Protein AF-A0A651DI16-F1 (afdb_monomer_lite)

pLDDT: mean 80.94, std 16.82, range [27.48, 98.19]

Secondary structure (DSSP, 8-state):
----------EEE---EEEE------TTEEEEEEETTEEESSSEEEEPP-SS---EEEEEEEEE----PPTT----------PPBP-TT-EEETT-EEEETTEEEEEPTT-EEE-BTTB-TT-TT--SEEETTSB--TTSEEPTT-EEEETTEEEEESS-EES--TTTSBSTTSSEEEEE-

Structure (mmCIF, N/CA/C/O backbone):
data_AF-A0A651DI16-F1
#
_entry.id   AF-A0A651DI16-F1
#
loop_
_atom_site.group_PDB
_atom_site.id
_atom_site.type_symbol
_atom_site.label_atom_id
_atom_site.label_alt_id
_atom_site.label_comp_id
_atom_site.label_asym_id
_atom_site.label_entity_id
_atom_site.label_seq_id
_atom_site.pdbx_PDB_ins_code
_atom_site.Cartn_x
_atom_site.Cartn_y
_atom_site.Cartn_z
_atom_site.occupancy
_atom_site.B_iso_or_equiv
_atom_site.auth_seq_id
_atom_site.auth_comp_id
_atom_site.auth_asym_id
_atom_site.auth_atom_id
_atom_site.pdbx_PDB_model_num
ATOM 1 N N . GLN A 1 1 ? 20.621 -14.188 19.469 1.00 29.19 1 GLN A N 1
ATOM 2 C CA . GLN A 1 1 ? 20.042 -13.180 20.379 1.00 29.19 1 GLN A CA 1
ATOM 3 C C . GLN A 1 1 ? 20.047 -11.853 19.633 1.00 29.19 1 GLN A C 1
ATOM 5 O O . GLN A 1 1 ? 21.002 -11.093 19.738 1.00 29.19 1 GLN A O 1
ATOM 10 N N . ALA A 1 2 ? 19.054 -11.646 18.770 1.00 27.48 2 ALA A N 1
ATOM 11 C CA . ALA A 1 2 ? 18.868 -10.386 18.063 1.00 27.48 2 ALA A CA 1
ATOM 12 C C . ALA A 1 2 ? 17.777 -9.614 18.809 1.00 27.48 2 ALA A C 1
ATOM 14 O O . ALA A 1 2 ? 16.594 -9.788 18.549 1.00 27.48 2 ALA A O 1
ATOM 15 N N . THR A 1 3 ? 18.164 -8.799 19.789 1.00 36.81 3 THR A N 1
ATOM 16 C CA . THR A 1 3 ? 17.255 -7.828 20.411 1.00 36.81 3 THR A CA 1
ATOM 17 C C . THR A 1 3 ? 17.062 -6.665 19.445 1.00 36.81 3 THR A C 1
ATOM 19 O O . THR A 1 3 ? 17.750 -5.648 19.529 1.00 36.81 3 THR A O 1
ATOM 22 N N . GLY A 1 4 ? 16.167 -6.849 18.477 1.00 35.91 4 GLY A N 1
ATOM 23 C CA . GLY A 1 4 ? 15.654 -5.769 17.646 1.00 35.91 4 GLY A CA 1
ATOM 24 C C . GLY A 1 4 ? 14.559 -5.029 18.404 1.00 35.91 4 GLY A C 1
ATOM 25 O O . GLY A 1 4 ? 13.430 -5.503 18.486 1.00 35.91 4 GLY A O 1
ATOM 26 N N . THR A 1 5 ? 14.875 -3.875 18.985 1.00 35.53 5 THR A N 1
ATOM 27 C CA . THR A 1 5 ? 13.852 -2.987 19.546 1.00 35.53 5 THR A CA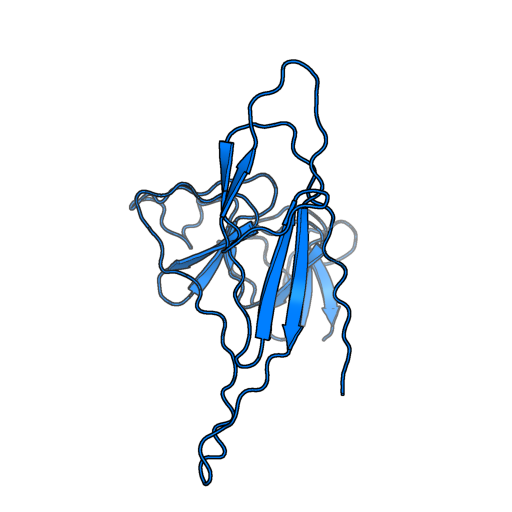 1
ATOM 28 C C . THR A 1 5 ? 13.208 -2.220 18.394 1.00 35.53 5 THR A C 1
ATOM 30 O O . THR A 1 5 ? 13.735 -1.201 17.946 1.00 35.53 5 THR A O 1
ATOM 33 N N . PHE A 1 6 ? 12.079 -2.709 17.883 1.00 44.28 6 PHE A N 1
ATOM 34 C CA . PHE A 1 6 ? 11.274 -1.957 16.923 1.00 44.28 6 PHE A CA 1
ATOM 35 C C . PHE A 1 6 ? 10.540 -0.844 17.673 1.00 44.28 6 PHE A C 1
ATOM 37 O O . PHE A 1 6 ? 9.630 -1.090 18.465 1.00 44.28 6 PHE A O 1
ATOM 44 N N . THR A 1 7 ? 10.978 0.397 17.468 1.00 40.00 7 THR A N 1
ATOM 45 C CA . THR A 1 7 ? 10.339 1.570 18.072 1.00 40.00 7 THR A CA 1
ATOM 46 C C . THR A 1 7 ? 9.048 1.864 17.311 1.00 40.00 7 THR A C 1
ATOM 48 O O . THR A 1 7 ? 9.079 2.387 16.201 1.00 40.00 7 THR A O 1
ATOM 51 N N . ASN A 1 8 ? 7.912 1.483 17.897 1.00 47.12 8 ASN A N 1
ATOM 52 C CA . ASN A 1 8 ? 6.581 1.757 17.362 1.00 47.12 8 ASN A CA 1
ATOM 53 C C . ASN A 1 8 ? 6.266 3.263 17.463 1.00 47.12 8 ASN A C 1
ATOM 55 O O . ASN A 1 8 ? 6.450 3.881 18.516 1.00 47.12 8 ASN A O 1
ATOM 59 N N . ASN A 1 9 ? 5.810 3.846 16.352 1.00 48.62 9 ASN A N 1
ATOM 60 C CA . ASN A 1 9 ? 5.368 5.234 16.268 1.00 48.62 9 ASN A CA 1
ATOM 61 C C . ASN A 1 9 ? 4.180 5.456 17.209 1.00 48.62 9 ASN A C 1
ATOM 63 O O . ASN A 1 9 ? 3.127 4.851 17.045 1.00 48.62 9 ASN A O 1
ATOM 67 N N . GLN A 1 10 ? 4.347 6.346 18.186 1.00 50.97 10 GLN A N 1
ATOM 68 C CA . GLN A 1 10 ? 3.291 6.711 19.127 1.00 50.97 10 GLN A CA 1
ATOM 69 C C . GLN A 1 10 ? 2.035 7.147 18.364 1.00 50.97 10 GLN A C 1
ATOM 71 O O . GLN A 1 10 ? 2.019 8.197 17.722 1.00 50.97 10 GLN A O 1
ATOM 76 N N . PHE A 1 11 ? 0.973 6.349 18.450 1.00 59.28 11 PHE A N 1
ATOM 77 C CA . PHE A 1 11 ? -0.332 6.741 17.937 1.00 59.28 11 PHE A CA 1
ATOM 78 C C . PHE A 1 11 ? -0.969 7.746 18.899 1.00 59.28 11 PHE A C 1
ATOM 80 O O . PHE A 1 11 ? -1.072 7.480 20.098 1.00 59.28 11 PHE A O 1
ATOM 87 N N . VAL A 1 12 ? -1.392 8.896 18.369 1.00 56.25 12 VAL A N 1
ATOM 88 C CA . VAL A 1 12 ? -2.079 9.954 19.118 1.00 56.25 12 VAL A CA 1
ATOM 89 C C . VAL A 1 12 ? -3.466 10.144 18.519 1.00 56.25 12 VAL A C 1
ATOM 91 O O . VAL A 1 12 ? -3.596 10.533 17.363 1.00 56.25 12 VAL A O 1
ATOM 94 N N . THR A 1 13 ? -4.504 9.923 19.323 1.00 57.91 13 THR A N 1
ATOM 95 C CA . THR A 1 13 ? -5.900 10.180 18.947 1.00 57.91 13 THR A CA 1
ATOM 96 C C . THR A 1 13 ? -6.619 10.969 20.034 1.00 57.91 13 THR A C 1
ATOM 98 O O . THR A 1 13 ? -6.331 10.814 21.224 1.00 57.91 13 THR A O 1
ATOM 101 N N . SER A 1 14 ? -7.560 11.811 19.612 1.00 58.00 14 SER A N 1
ATOM 102 C CA . SER A 1 14 ? -8.553 12.466 20.468 1.00 58.00 14 SER A CA 1
ATOM 103 C C . SER A 1 14 ? -9.973 11.938 20.228 1.00 58.00 14 SER A C 1
ATOM 105 O O . SER A 1 14 ? -10.922 12.510 20.757 1.00 58.00 14 SER A O 1
ATOM 107 N N . MET A 1 15 ? -10.137 10.904 19.394 1.00 63.62 15 MET A N 1
ATOM 108 C CA . MET A 1 15 ? -11.433 10.287 19.104 1.00 63.62 15 MET A CA 1
ATOM 109 C C . MET A 1 15 ? -11.747 9.207 20.141 1.00 63.62 15 MET A C 1
ATOM 111 O O . MET A 1 15 ? -10.938 8.305 20.372 1.00 63.62 15 MET A O 1
ATOM 115 N N . TYR A 1 16 ? -12.929 9.293 20.744 1.00 75.56 16 TYR A N 1
ATOM 116 C CA . TYR A 1 16 ? -13.461 8.246 21.609 1.00 75.56 16 TYR A CA 1
ATOM 117 C C . TYR A 1 16 ? -13.944 7.055 20.781 1.00 75.56 16 TYR A C 1
ATOM 119 O O . TYR A 1 16 ? -14.289 7.200 19.607 1.00 75.56 16 TYR A O 1
ATOM 127 N N . GLY A 1 17 ? -13.979 5.874 21.389 1.00 75.31 17 GLY A N 1
ATOM 128 C CA . GLY A 1 17 ? -14.435 4.656 20.728 1.00 75.31 17 GLY A CA 1
ATOM 129 C C . GLY A 1 17 ? -13.570 3.441 21.029 1.00 75.31 17 GLY A C 1
ATOM 130 O O . GLY A 1 17 ? -12.608 3.498 21.798 1.00 75.31 17 GLY A O 1
ATOM 131 N N . THR A 1 18 ? -13.946 2.320 20.422 1.00 78.12 18 THR A N 1
ATOM 132 C CA . THR A 1 18 ? -13.211 1.059 20.525 1.00 78.12 18 THR A CA 1
ATOM 133 C C . THR A 1 18 ? -12.131 1.008 19.458 1.00 78.12 18 THR A C 1
ATOM 135 O O . THR A 1 18 ? -12.417 1.134 18.270 1.00 78.12 18 THR A O 1
ATOM 138 N N . TYR A 1 19 ? -10.899 0.777 19.890 1.00 78.31 19 TYR A N 1
ATOM 139 C CA . TYR A 1 19 ? -9.751 0.542 19.031 1.00 78.31 19 TYR A CA 1
ATOM 140 C C . TYR A 1 19 ? -9.394 -0.936 19.082 1.00 78.31 19 TYR A C 1
ATOM 142 O O . TYR A 1 19 ? -9.421 -1.550 20.150 1.00 78.31 19 TYR A O 1
ATOM 150 N N . GLN A 1 20 ? -9.036 -1.496 17.932 1.00 75.56 20 GLN A N 1
ATOM 151 C CA . GLN A 1 20 ? -8.534 -2.856 17.807 1.00 75.56 20 GLN A CA 1
ATOM 152 C C . GLN A 1 20 ? -7.167 -2.815 17.131 1.00 75.56 20 GLN A C 1
ATOM 154 O O . GLN A 1 20 ? -6.972 -2.124 16.135 1.00 75.56 20 GLN A O 1
ATOM 159 N N . ILE A 1 21 ? -6.218 -3.542 17.702 1.00 74.88 21 ILE A N 1
ATOM 160 C CA . ILE A 1 21 ? -4.866 -3.685 17.195 1.00 74.88 21 ILE A CA 1
ATOM 161 C C . ILE A 1 21 ? -4.804 -4.994 16.419 1.00 74.88 21 ILE A C 1
ATOM 163 O O . ILE A 1 21 ? -4.975 -6.083 16.972 1.00 74.88 21 ILE A O 1
ATOM 167 N N . PHE A 1 22 ? -4.511 -4.877 15.132 1.00 68.31 22 PHE A N 1
ATOM 168 C CA . PHE A 1 22 ? -4.160 -6.006 14.291 1.00 68.31 22 PHE A CA 1
ATOM 169 C C . PHE A 1 22 ? -2.640 -6.084 14.244 1.00 68.31 22 PHE A C 1
ATOM 171 O O . PHE A 1 22 ? -1.977 -5.165 13.771 1.00 68.31 22 PHE A O 1
ATOM 178 N N . VAL A 1 23 ? -2.097 -7.156 14.816 1.00 71.19 23 VAL A N 1
ATOM 179 C CA . VAL A 1 23 ? -0.676 -7.479 14.703 1.00 71.19 23 VAL A CA 1
ATOM 180 C C . VAL A 1 23 ? -0.588 -8.910 14.248 1.00 71.19 23 VAL A C 1
ATOM 182 O O . VAL A 1 23 ? -1.137 -9.804 14.904 1.00 71.19 23 VAL A O 1
ATOM 185 N N . ASP A 1 24 ? 0.103 -9.062 13.137 1.00 70.00 24 ASP A N 1
ATOM 186 C CA . ASP A 1 24 ? 0.556 -10.326 12.614 1.00 70.00 24 ASP A CA 1
ATOM 187 C C . ASP A 1 24 ? 1.996 -10.512 13.106 1.00 70.00 24 ASP A C 1
ATOM 189 O O . ASP A 1 24 ? 2.834 -9.625 12.897 1.00 70.00 24 ASP A O 1
ATOM 193 N N . LEU A 1 25 ? 2.280 -11.617 13.803 1.00 69.00 25 LEU A N 1
ATOM 194 C CA . LEU A 1 25 ? 3.605 -11.906 14.361 1.00 69.00 25 LEU A CA 1
ATOM 195 C C . LEU A 1 25 ? 4.071 -13.335 14.060 1.00 69.00 25 LEU A C 1
ATOM 197 O O . LEU A 1 25 ? 3.246 -14.249 14.099 1.00 69.00 25 LEU A O 1
ATOM 201 N N . PRO A 1 26 ? 5.392 -13.547 13.884 1.00 68.94 26 PRO A N 1
ATOM 202 C CA . PRO A 1 26 ? 5.973 -14.881 13.813 1.00 68.94 26 PRO A CA 1
ATOM 203 C C . PRO A 1 26 ? 5.671 -15.747 15.029 1.00 68.94 26 PRO A C 1
ATOM 205 O O . PRO A 1 26 ? 5.463 -15.245 16.137 1.00 68.94 26 PRO A O 1
ATOM 208 N N . LEU A 1 27 ? 5.738 -17.068 14.828 1.00 71.06 27 LEU A N 1
ATOM 209 C CA . LEU A 1 27 ? 5.756 -18.018 15.937 1.00 71.06 27 LEU A CA 1
ATOM 210 C C . LEU A 1 27 ? 6.897 -17.678 16.898 1.00 71.06 27 LEU A C 1
ATOM 212 O O . LEU A 1 27 ? 7.986 -17.274 16.489 1.00 71.06 27 LEU A O 1
ATOM 216 N N . GLY A 1 28 ? 6.626 -17.831 18.193 1.00 74.00 28 GLY A N 1
ATOM 217 C CA . GLY A 1 28 ? 7.559 -17.427 19.240 1.00 74.00 28 GLY A CA 1
ATOM 218 C C . GLY A 1 28 ? 7.552 -15.927 19.537 1.00 74.00 28 GLY A C 1
ATOM 219 O O . GLY A 1 28 ? 8.444 -15.457 20.235 1.00 74.00 28 GLY A O 1
ATOM 220 N N . TYR A 1 29 ? 6.562 -15.165 19.060 1.00 80.44 29 TYR A N 1
ATOM 221 C CA . TYR A 1 29 ? 6.369 -13.772 19.457 1.00 80.44 29 TYR A CA 1
ATOM 222 C C . TYR A 1 29 ? 4.933 -13.483 19.907 1.00 80.44 29 TYR A C 1
ATOM 224 O O . TYR A 1 29 ? 3.960 -13.951 19.323 1.00 80.44 29 TYR A O 1
ATOM 232 N N . GLU A 1 30 ? 4.802 -12.645 20.930 1.00 81.38 30 GLU A N 1
ATOM 233 C CA . GLU A 1 30 ? 3.533 -12.116 21.434 1.00 81.38 30 GLU A CA 1
ATOM 234 C C . GLU A 1 30 ? 3.571 -10.585 21.505 1.00 81.38 30 GLU A C 1
ATOM 236 O O . GLU A 1 30 ? 4.642 -9.973 21.519 1.00 81.38 30 GLU A O 1
ATOM 241 N N . ILE A 1 31 ? 2.397 -9.947 21.585 1.00 84.50 31 ILE A N 1
ATOM 242 C CA . ILE A 1 31 ? 2.297 -8.509 21.864 1.00 84.50 31 ILE A CA 1
ATOM 24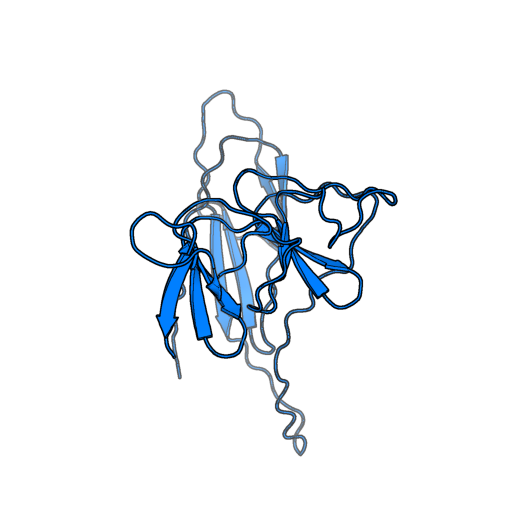3 C C . ILE A 1 31 ? 1.875 -8.231 23.300 1.00 84.50 31 ILE A C 1
ATOM 245 O O . ILE A 1 31 ? 1.012 -8.894 23.866 1.00 84.50 31 ILE A O 1
ATOM 249 N N . GLU A 1 32 ? 2.421 -7.153 23.844 1.00 85.31 32 GLU A N 1
ATOM 250 C CA . GLU A 1 32 ? 1.938 -6.471 25.032 1.00 85.31 32 GLU A CA 1
ATOM 251 C C . GLU A 1 32 ? 1.460 -5.072 24.630 1.00 85.31 32 GLU A C 1
ATOM 253 O O . GLU A 1 32 ? 2.205 -4.309 24.011 1.00 85.31 32 GLU A O 1
ATOM 258 N N . VAL A 1 33 ? 0.231 -4.713 24.999 1.00 84.88 33 VAL A N 1
ATOM 259 C CA . VAL A 1 33 ? -0.367 -3.416 24.660 1.00 84.88 33 VAL A CA 1
ATOM 260 C C . VAL A 1 33 ? -0.515 -2.582 25.924 1.00 84.88 33 VAL A C 1
ATOM 262 O O . VAL A 1 33 ? -1.146 -3.011 26.887 1.00 84.88 33 VAL A O 1
ATOM 265 N N . LYS A 1 34 ? 0.022 -1.360 25.921 1.00 85.38 34 LYS A N 1
ATOM 266 C CA . LYS A 1 34 ? -0.177 -0.378 26.993 1.00 85.38 34 LYS A CA 1
ATOM 267 C C . LYS A 1 34 ? -0.862 0.871 26.466 1.00 85.38 34 LYS A C 1
ATOM 269 O O . LYS A 1 34 ? -0.400 1.464 25.497 1.00 85.38 34 LYS A O 1
ATOM 274 N N . VAL A 1 35 ? -1.917 1.306 27.145 1.00 84.50 35 VAL A N 1
ATOM 275 C CA . VAL A 1 35 ? -2.549 2.612 26.928 1.00 84.50 35 VAL A CA 1
ATOM 276 C C . VAL A 1 35 ? -2.148 3.510 28.090 1.00 84.50 35 VAL A C 1
ATOM 278 O O . VAL A 1 35 ? -2.513 3.270 29.240 1.00 84.50 35 VAL A O 1
ATOM 281 N N . GLN A 1 36 ? -1.359 4.539 27.794 1.00 83.38 36 GLN A N 1
ATOM 282 C CA . GLN A 1 36 ? -0.634 5.352 28.767 1.00 83.38 36 GLN A CA 1
ATOM 283 C C . GLN A 1 36 ? 0.263 4.478 29.657 1.00 83.38 36 GLN A C 1
ATOM 285 O O . GLN A 1 36 ? 1.347 4.076 29.241 1.00 83.38 36 GLN A O 1
ATOM 290 N N . THR A 1 37 ? -0.182 4.169 30.873 1.00 82.75 37 THR A N 1
ATOM 291 C CA . THR A 1 37 ? 0.518 3.302 31.831 1.00 82.75 37 THR A CA 1
ATOM 292 C C . THR A 1 37 ? -0.238 2.005 32.118 1.00 82.75 37 THR A C 1
ATOM 294 O O . THR A 1 37 ? 0.270 1.155 32.848 1.00 82.75 37 THR A O 1
ATOM 297 N N . ILE A 1 38 ? -1.437 1.839 31.551 1.00 86.06 38 ILE A N 1
ATOM 298 C CA . ILE A 1 38 ? -2.326 0.707 31.806 1.00 86.06 38 ILE A CA 1
ATOM 299 C C . ILE A 1 38 ? -2.026 -0.393 30.798 1.00 86.06 38 ILE A C 1
ATOM 301 O O . ILE A 1 38 ? -2.092 -0.170 29.590 1.00 86.06 38 ILE A O 1
ATOM 305 N N . LEU A 1 39 ? -1.712 -1.581 31.307 1.00 86.12 39 LEU A N 1
ATOM 306 C CA . LEU A 1 39 ? -1.625 -2.790 30.502 1.00 86.12 39 LEU A CA 1
ATOM 307 C C . LEU A 1 39 ? -3.033 -3.224 30.080 1.00 86.12 39 LEU A C 1
ATOM 309 O O . LEU A 1 39 ? -3.916 -3.354 30.927 1.00 86.12 39 LEU A O 1
ATOM 313 N N . ILE A 1 40 ? -3.224 -3.441 28.784 1.00 90.25 40 ILE A N 1
ATOM 314 C CA . ILE A 1 40 ? -4.464 -3.962 28.217 1.00 90.25 40 ILE A CA 1
ATOM 315 C C . ILE A 1 40 ? -4.368 -5.482 28.135 1.00 90.25 40 ILE A C 1
ATOM 317 O O . ILE A 1 40 ? -3.351 -6.022 27.701 1.00 90.25 40 ILE A O 1
ATOM 321 N N . ASP A 1 41 ? -5.444 -6.150 28.541 1.00 79.44 41 ASP A N 1
ATOM 322 C CA . ASP A 1 41 ? -5.635 -7.574 28.297 1.00 79.44 41 ASP A CA 1
ATOM 323 C C . ASP A 1 41 ? -6.253 -7.767 26.904 1.00 79.44 41 ASP A C 1
ATOM 325 O O . ASP A 1 41 ? -7.357 -7.292 26.622 1.00 79.44 41 ASP A O 1
ATOM 329 N N . GLY A 1 42 ? -5.505 -8.407 26.006 1.00 77.38 42 GLY A N 1
ATOM 330 C CA . GLY A 1 42 ? -5.892 -8.617 24.613 1.00 77.38 42 GLY A CA 1
ATOM 331 C C . GLY A 1 42 ? -5.504 -7.486 23.653 1.00 77.38 42 GLY A C 1
ATOM 332 O O . GLY A 1 42 ? -4.608 -6.680 23.902 1.00 77.38 42 GLY A O 1
ATOM 333 N N . LYS A 1 43 ? -6.161 -7.474 22.485 1.00 76.88 43 LYS A N 1
ATOM 334 C CA . LYS A 1 43 ? -5.810 -6.607 21.346 1.00 76.88 43 LYS A CA 1
ATOM 335 C C . LYS A 1 43 ? -6.795 -5.458 21.108 1.00 76.88 43 LYS A C 1
ATOM 337 O O . LYS A 1 43 ? -6.702 -4.795 20.085 1.00 76.88 43 LYS A O 1
ATOM 342 N N . ALA A 1 44 ? -7.751 -5.220 22.002 1.00 79.31 44 ALA A N 1
ATOM 343 C CA . ALA A 1 44 ? -8.736 -4.152 21.845 1.00 79.31 44 ALA A CA 1
ATOM 344 C C . ALA A 1 44 ? -8.905 -3.361 23.143 1.00 79.31 44 ALA A C 1
ATOM 346 O O . ALA A 1 44 ? -8.842 -3.926 24.232 1.00 79.31 44 ALA A O 1
ATOM 347 N N . PHE A 1 45 ? -9.125 -2.053 23.031 1.00 84.44 45 PHE A N 1
ATOM 348 C CA . PHE A 1 45 ? -9.350 -1.168 24.173 1.00 84.44 45 PHE A CA 1
ATOM 349 C C . PHE A 1 45 ? -10.315 -0.039 23.812 1.00 84.44 45 PHE A C 1
ATOM 351 O O . PHE A 1 45 ? -10.425 0.369 22.656 1.00 84.44 45 PHE A O 1
ATOM 358 N N . PHE A 1 46 ?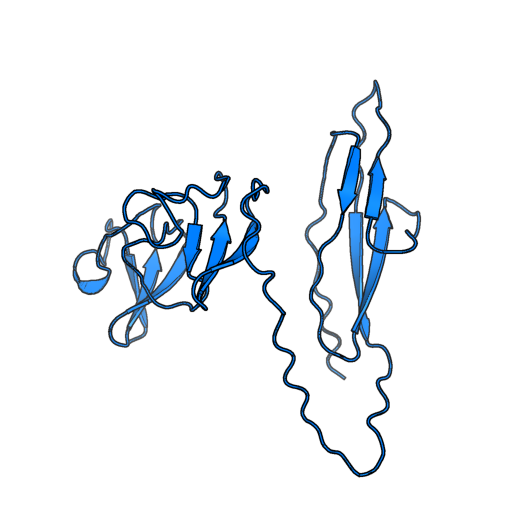 -11.020 0.472 24.818 1.00 83.75 46 PHE A N 1
ATOM 359 C CA . PHE A 1 46 ? -11.956 1.581 24.666 1.00 83.75 46 PHE A CA 1
ATOM 360 C C . PHE A 1 46 ? -11.333 2.881 25.176 1.00 83.75 46 PHE A C 1
ATOM 362 O O . PHE A 1 46 ? -10.784 2.919 26.278 1.00 83.75 46 PHE A O 1
ATOM 369 N N . LEU A 1 47 ? -11.434 3.947 24.382 1.00 83.06 47 LEU A N 1
ATOM 370 C CA . LEU A 1 47 ? -11.113 5.305 24.805 1.00 83.06 47 LEU A CA 1
ATOM 371 C C . LEU A 1 47 ? -12.411 6.064 25.073 1.00 83.06 47 LEU A C 1
ATOM 373 O O . LEU A 1 47 ? -13.252 6.203 24.185 1.00 83.06 47 LEU A O 1
ATOM 377 N N . GLU A 1 48 ? -12.565 6.544 26.304 1.00 78.31 48 GLU A N 1
ATOM 378 C CA . GLU A 1 48 ? -13.741 7.301 26.732 1.00 78.31 48 GLU A CA 1
ATOM 379 C C . GLU A 1 48 ? -13.814 8.685 26.077 1.00 78.31 48 GLU A C 1
ATOM 381 O O . GLU A 1 48 ? -12.791 9.309 25.778 1.00 78.31 48 GLU A O 1
ATOM 386 N N . ASP A 1 49 ? -15.040 9.184 25.913 1.00 72.69 49 ASP A N 1
ATOM 387 C CA . ASP A 1 49 ? -15.279 10.563 25.496 1.00 72.69 49 ASP A CA 1
ATOM 388 C C . ASP A 1 49 ? -14.790 11.551 26.562 1.00 72.69 49 ASP A C 1
ATOM 390 O O . ASP A 1 49 ? -14.919 11.332 27.770 1.00 72.69 49 ASP A O 1
ATOM 394 N N . SER A 1 50 ? -14.190 12.651 26.113 1.00 67.94 50 SER A N 1
ATOM 395 C CA . SER A 1 50 ? -13.620 13.664 26.988 1.00 67.94 50 SER A CA 1
ATOM 396 C C . SER A 1 50 ? -13.861 15.056 26.425 1.00 67.94 50 SER A C 1
ATOM 398 O O . SER A 1 50 ? -13.361 15.423 25.367 1.00 67.94 50 SER A O 1
ATOM 400 N N . ILE A 1 51 ? -14.545 15.877 27.222 1.00 64.81 51 ILE A N 1
ATOM 401 C CA . ILE A 1 51 ? -14.811 17.299 26.946 1.00 64.81 51 ILE A CA 1
ATOM 402 C C . ILE A 1 51 ? -13.499 18.101 26.830 1.00 64.81 51 ILE A C 1
ATOM 404 O O . ILE A 1 51 ? -13.442 19.140 26.175 1.00 64.81 51 ILE A O 1
ATOM 408 N N . ILE A 1 52 ? -12.424 17.610 27.453 1.00 66.56 52 ILE A N 1
ATOM 409 C CA . ILE A 1 52 ? -11.072 18.160 27.325 1.00 66.56 52 ILE A CA 1
ATOM 410 C C . ILE A 1 52 ? -10.280 17.262 26.368 1.00 66.56 52 ILE A C 1
ATOM 412 O O . ILE A 1 52 ? -10.227 16.056 26.620 1.00 66.56 52 ILE A O 1
ATOM 416 N N . PRO A 1 53 ? -9.611 17.800 25.332 1.00 60.78 53 PRO A N 1
ATOM 417 C CA . PRO A 1 53 ? -8.768 16.997 24.452 1.00 60.78 53 PRO A CA 1
ATOM 418 C C . PRO A 1 53 ? -7.712 16.224 25.249 1.00 60.78 53 PRO A C 1
ATOM 420 O O . PRO A 1 53 ? -6.837 16.815 25.887 1.00 60.78 53 PRO A O 1
ATOM 423 N N . ARG A 1 54 ? -7.794 14.892 25.222 1.00 67.19 54 ARG A N 1
ATOM 424 C CA . ARG A 1 54 ? -6.807 13.998 25.836 1.00 67.19 54 ARG A CA 1
ATOM 425 C C . ARG A 1 54 ? -5.909 13.432 24.748 1.00 67.19 54 ARG A C 1
ATOM 427 O O . ARG A 1 54 ? -6.383 13.068 23.678 1.00 67.19 54 ARG A O 1
ATOM 434 N N . ARG A 1 55 ? -4.607 13.358 25.032 1.00 68.50 55 ARG A N 1
ATOM 435 C CA . ARG A 1 55 ? -3.658 12.590 24.221 1.00 68.50 55 ARG A CA 1
ATOM 436 C C . ARG A 1 55 ? -3.471 11.234 24.885 1.00 68.50 55 ARG A C 1
ATOM 438 O O . ARG A 1 55 ? -2.974 11.157 26.011 1.00 68.50 55 ARG A O 1
ATOM 445 N N . TYR A 1 56 ? -3.888 10.184 24.197 1.00 74.19 56 TYR A N 1
ATOM 446 C CA . TYR A 1 56 ? -3.599 8.814 24.596 1.00 74.19 56 TYR A CA 1
ATOM 447 C C . TYR A 1 56 ? -2.332 8.356 23.882 1.00 74.19 56 TYR A C 1
ATOM 449 O O . TYR A 1 56 ? -2.214 8.544 22.677 1.00 74.19 56 TYR A O 1
ATOM 457 N N . PHE A 1 57 ? -1.388 7.796 24.639 1.00 75.75 57 PHE A N 1
ATOM 458 C CA . PHE A 1 57 ? -0.199 7.148 24.094 1.00 75.75 57 PHE A CA 1
ATOM 459 C C . PHE A 1 57 ? -0.444 5.648 24.112 1.00 75.75 57 PHE A C 1
ATOM 461 O O . PHE A 1 57 ? -0.669 5.091 25.185 1.00 75.75 57 PHE A O 1
ATOM 468 N N . VAL A 1 58 ? -0.426 5.008 22.950 1.00 79.62 58 VAL A N 1
ATOM 469 C CA . VAL A 1 58 ? -0.546 3.551 22.846 1.00 79.62 58 VAL A CA 1
ATOM 470 C C . VAL A 1 58 ? 0.830 2.992 22.516 1.00 79.62 58 VAL A C 1
ATOM 472 O O . VAL A 1 58 ? 1.426 3.372 21.512 1.00 79.62 58 VAL A O 1
ATOM 475 N N . THR A 1 59 ? 1.335 2.109 23.372 1.00 77.19 59 THR A N 1
ATOM 476 C CA . THR A 1 59 ? 2.625 1.440 23.203 1.00 77.19 59 THR A CA 1
ATOM 477 C C . THR A 1 59 ? 2.377 -0.040 22.964 1.00 77.19 59 THR A C 1
ATOM 479 O O . THR A 1 59 ? 1.852 -0.726 23.841 1.00 77.19 59 THR A O 1
ATOM 482 N N . VAL A 1 60 ? 2.786 -0.541 21.800 1.00 80.81 60 VAL A N 1
ATOM 483 C CA . VAL A 1 60 ? 2.788 -1.975 21.485 1.00 80.81 60 VAL A CA 1
ATOM 484 C C . VAL A 1 60 ? 4.213 -2.493 21.623 1.00 80.81 60 VAL A C 1
ATOM 486 O O . VAL A 1 60 ? 5.122 -1.999 20.959 1.00 80.81 60 VAL A O 1
ATOM 489 N N . THR A 1 61 ? 4.415 -3.467 22.504 1.00 78.88 61 THR A N 1
ATOM 490 C CA . THR A 1 61 ? 5.705 -4.132 22.713 1.00 78.88 61 THR A CA 1
ATOM 491 C C . THR A 1 61 ? 5.615 -5.549 22.182 1.00 78.88 61 THR A C 1
ATOM 493 O O . THR A 1 61 ? 4.781 -6.318 22.644 1.00 78.88 61 THR A O 1
ATOM 496 N N . ILE A 1 62 ? 6.481 -5.904 21.242 1.00 82.62 62 ILE A N 1
ATOM 497 C CA . ILE A 1 62 ? 6.614 -7.280 20.762 1.00 82.62 62 ILE A CA 1
ATOM 498 C C . ILE A 1 62 ? 7.612 -7.997 21.676 1.00 82.62 62 ILE A C 1
ATOM 500 O O . ILE A 1 62 ? 8.690 -7.466 21.953 1.00 82.62 62 ILE A O 1
ATOM 504 N N . LYS A 1 63 ? 7.249 -9.178 22.176 1.00 77.94 63 LYS A N 1
ATOM 505 C CA . LYS A 1 63 ? 8.075 -10.001 23.063 1.00 77.94 63 LYS A CA 1
ATOM 506 C C . LYS A 1 63 ? 8.315 -11.357 22.428 1.00 77.94 63 LYS A C 1
ATOM 508 O O . LYS A 1 63 ? 7.370 -11.977 21.962 1.00 77.94 63 LYS A O 1
ATOM 513 N N . GLU A 1 64 ? 9.557 -11.818 22.461 1.00 80.69 64 GLU A N 1
ATOM 514 C CA . GLU A 1 64 ? 9.880 -13.209 22.154 1.00 80.69 64 GLU A CA 1
ATOM 515 C C . GLU A 1 64 ? 9.370 -14.096 23.301 1.00 80.69 64 GLU A C 1
ATOM 517 O O . GLU A 1 64 ? 9.689 -13.858 24.471 1.00 80.69 64 GLU A O 1
ATOM 522 N N . VAL A 1 65 ? 8.553 -15.091 22.973 1.00 78.31 65 VAL A N 1
ATOM 523 C CA . VAL A 1 65 ? 8.085 -16.137 23.881 1.00 78.31 65 VAL A CA 1
ATOM 524 C C . VAL A 1 65 ? 8.690 -17.465 23.444 1.00 78.31 65 VAL A C 1
ATOM 526 O O . VAL A 1 65 ? 8.785 -17.758 22.255 1.00 78.31 65 VAL A O 1
ATOM 529 N N . GLY A 1 66 ? 9.151 -18.263 24.408 1.00 61.84 66 GLY A N 1
ATOM 530 C CA . GLY A 1 66 ? 9.782 -19.547 24.113 1.00 61.84 66 GLY A CA 1
ATOM 531 C C . GLY A 1 66 ? 8.810 -20.466 23.379 1.00 61.84 66 GLY A C 1
ATOM 532 O O . GLY A 1 66 ? 7.813 -20.889 23.957 1.00 61.84 66 GLY A O 1
ATOM 533 N N . HIS A 1 67 ? 9.108 -20.772 22.119 1.00 61.31 67 HIS A N 1
ATOM 534 C CA . HIS A 1 67 ? 8.430 -21.816 21.364 1.00 61.31 67 HIS A CA 1
ATOM 535 C C . HIS A 1 67 ? 9.278 -23.088 21.449 1.00 61.31 67 HIS A C 1
ATOM 537 O O . HIS A 1 67 ? 10.383 -23.140 20.905 1.00 61.31 67 HIS A O 1
ATOM 543 N N . GLU A 1 68 ? 8.799 -24.100 22.174 1.00 58.59 68 GLU A N 1
ATOM 544 C CA . GLU A 1 68 ? 9.403 -25.432 22.135 1.00 58.59 68 GLU A CA 1
ATOM 545 C C . GLU A 1 68 ? 8.890 -26.155 20.888 1.00 58.59 68 GLU A C 1
ATOM 547 O O . GLU A 1 68 ? 7.732 -26.556 20.823 1.00 58.59 68 GLU A O 1
ATOM 552 N N . SER A 1 69 ? 9.747 -26.305 19.878 1.00 56.25 69 SER A N 1
ATOM 553 C CA . SER A 1 69 ? 9.468 -27.207 18.761 1.00 56.25 69 SER A CA 1
ATOM 554 C C . SER A 1 69 ? 9.490 -28.653 19.264 1.00 56.25 69 SER A C 1
ATOM 556 O O . SER A 1 69 ? 10.441 -29.057 19.941 1.00 56.25 69 SER A O 1
ATOM 558 N N . ASP A 1 70 ? 8.468 -29.440 18.918 1.00 58.28 70 ASP A N 1
ATOM 559 C CA . ASP A 1 70 ? 8.414 -30.868 19.235 1.00 58.28 70 ASP A CA 1
ATOM 560 C C . ASP A 1 70 ? 9.706 -31.574 18.791 1.00 58.28 70 ASP A C 1
ATOM 562 O O . ASP A 1 70 ? 10.168 -31.454 17.650 1.00 58.28 70 ASP A O 1
ATOM 566 N N . TRP A 1 71 ? 10.320 -32.314 19.717 1.00 53.12 71 TRP A N 1
ATOM 567 C CA . TRP A 1 71 ? 11.625 -32.932 19.497 1.00 53.12 71 TRP A CA 1
ATOM 568 C C . TRP A 1 71 ? 11.599 -33.878 18.286 1.00 53.12 71 TRP A C 1
ATOM 570 O O . TRP A 1 71 ? 10.841 -34.846 18.251 1.00 53.12 71 TRP A O 1
ATOM 580 N N . GLY A 1 72 ? 12.457 -33.607 17.297 1.00 52.91 72 GLY A N 1
ATOM 581 C CA . GLY A 1 72 ? 12.578 -34.395 16.064 1.00 52.91 72 GLY A CA 1
ATOM 582 C C . GLY A 1 72 ? 11.965 -33.753 14.814 1.00 52.91 72 GLY A C 1
ATOM 583 O O . GLY A 1 72 ? 12.233 -34.241 13.717 1.00 52.91 72 GLY A O 1
ATOM 584 N N . TYR A 1 73 ? 11.233 -32.642 14.948 1.00 51.12 73 TYR A N 1
ATOM 585 C CA . TYR A 1 73 ? 10.764 -31.831 13.823 1.00 51.12 73 TYR A CA 1
ATOM 586 C C . TYR A 1 73 ? 11.519 -30.498 13.778 1.00 51.12 73 TYR A C 1
ATOM 588 O O . TYR A 1 73 ? 11.227 -29.573 14.527 1.00 51.12 73 TYR A O 1
ATOM 596 N N . ASN A 1 74 ? 12.490 -30.381 12.868 1.00 47.41 74 ASN A N 1
ATOM 597 C CA . ASN A 1 74 ? 12.964 -29.069 12.422 1.00 47.41 74 ASN A CA 1
ATOM 598 C C . ASN A 1 74 ? 11.966 -28.545 11.386 1.00 47.41 74 ASN A C 1
ATOM 600 O O . ASN A 1 74 ? 12.235 -28.602 10.185 1.00 47.41 74 ASN A O 1
ATOM 604 N N . THR A 1 75 ? 10.802 -28.078 11.829 1.00 50.03 75 THR A N 1
ATOM 605 C CA . THR A 1 75 ? 9.983 -27.236 10.962 1.00 50.03 75 THR A CA 1
ATOM 606 C C . THR A 1 75 ? 10.573 -25.838 11.048 1.00 50.03 75 THR A C 1
ATOM 608 O O . THR A 1 75 ? 10.541 -25.191 12.092 1.00 50.03 75 THR A O 1
ATOM 611 N N . THR A 1 76 ? 11.206 -25.388 9.968 1.00 48.09 76 THR A N 1
ATOM 612 C CA . THR A 1 76 ? 11.372 -23.954 9.755 1.00 48.09 76 THR A CA 1
ATOM 613 C C . THR A 1 76 ? 9.982 -23.444 9.416 1.00 48.09 76 THR A C 1
ATOM 615 O O . T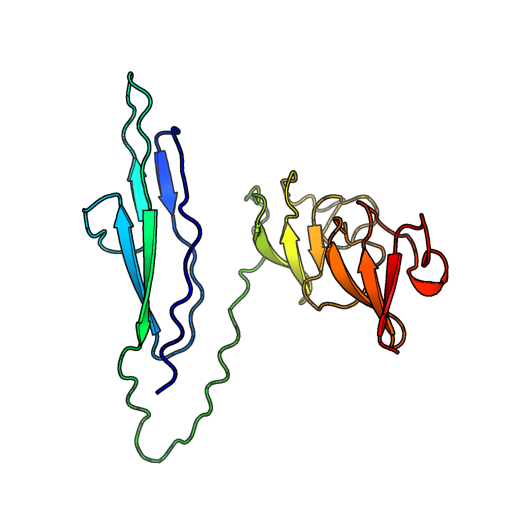HR A 1 76 ? 9.574 -23.501 8.260 1.00 48.09 76 THR A O 1
ATOM 618 N N . ASP A 1 77 ? 9.222 -23.053 10.435 1.00 48.50 77 ASP A N 1
ATOM 619 C CA . ASP A 1 77 ? 7.968 -22.344 10.231 1.00 48.50 77 ASP A CA 1
ATOM 620 C C . ASP A 1 77 ? 8.336 -20.960 9.698 1.00 48.50 77 ASP A C 1
ATOM 622 O O . ASP A 1 77 ? 8.632 -20.026 10.446 1.00 48.50 77 ASP A O 1
ATOM 626 N N . GLU A 1 78 ? 8.437 -20.862 8.375 1.00 52.97 78 GLU A N 1
ATOM 627 C CA . GLU A 1 78 ? 8.520 -19.582 7.696 1.00 52.97 78 GLU A CA 1
ATOM 628 C C . GLU A 1 78 ? 7.219 -18.850 8.008 1.00 52.97 78 GLU A C 1
ATOM 630 O O . GLU A 1 78 ? 6.139 -19.218 7.549 1.00 52.97 78 GLU A O 1
ATOM 635 N N . TYR A 1 79 ? 7.312 -17.867 8.894 1.00 49.06 79 TYR A N 1
ATOM 636 C CA . TYR A 1 79 ? 6.175 -17.042 9.230 1.00 49.06 79 TYR A CA 1
ATOM 637 C C . TYR A 1 79 ? 5.779 -16.224 8.002 1.00 49.06 79 TYR A C 1
ATOM 639 O O . TYR A 1 79 ? 6.485 -15.297 7.597 1.00 49.06 79 TYR A O 1
ATOM 647 N N . VAL A 1 80 ? 4.634 -16.582 7.431 1.00 55.62 80 VAL A N 1
ATOM 648 C CA . VAL A 1 80 ? 3.970 -15.817 6.387 1.00 55.62 80 VAL A CA 1
ATOM 649 C C . VAL A 1 80 ? 2.775 -15.132 7.046 1.00 55.62 80 VAL A C 1
ATOM 651 O O . VAL A 1 80 ? 1.847 -15.839 7.439 1.00 55.62 80 VAL A O 1
ATOM 654 N N . PRO A 1 81 ? 2.783 -13.797 7.209 1.00 55.84 81 PRO A N 1
ATOM 655 C CA . PRO A 1 81 ? 1.623 -13.079 7.715 1.00 55.84 81 PRO A CA 1
ATOM 656 C C . PRO A 1 81 ? 0.361 -13.439 6.910 1.00 55.84 81 PRO A C 1
ATOM 658 O O . PRO A 1 81 ? 0.348 -13.315 5.678 1.00 55.84 81 PRO A O 1
ATOM 661 N N . GLU A 1 82 ? -0.699 -13.907 7.577 1.00 65.50 82 GLU A N 1
ATOM 662 C CA . GLU A 1 82 ? -1.960 -14.234 6.908 1.00 65.50 82 GLU A CA 1
ATOM 663 C C . GLU A 1 82 ? -2.706 -12.939 6.574 1.00 65.50 82 GLU A C 1
ATOM 665 O O . GLU A 1 82 ? -3.410 -12.353 7.398 1.00 65.50 82 GLU A O 1
ATOM 670 N N . THR A 1 83 ? -2.582 -12.486 5.325 1.00 75.06 83 THR A N 1
ATOM 671 C CA . THR A 1 83 ? -3.369 -11.347 4.844 1.00 75.06 83 THR A CA 1
ATOM 672 C C . THR A 1 83 ? -4.854 -11.740 4.821 1.00 75.06 83 THR A C 1
ATOM 674 O O . THR A 1 83 ? -5.223 -12.656 4.079 1.00 75.06 83 THR A O 1
ATOM 677 N N . PRO A 1 84 ? -5.735 -11.066 5.587 1.00 83.69 84 PRO A N 1
ATOM 678 C CA . PRO A 1 84 ? -7.136 -11.456 5.678 1.00 83.69 84 PRO A CA 1
ATOM 679 C C . PRO A 1 84 ? -7.819 -11.343 4.314 1.00 83.69 84 PRO A C 1
ATOM 681 O O . PRO A 1 84 ? -7.601 -10.385 3.575 1.00 83.69 84 PRO A O 1
ATOM 684 N N . THR A 1 85 ? -8.675 -12.303 3.967 1.00 91.62 85 THR A N 1
ATOM 685 C CA . THR A 1 85 ? -9.464 -12.237 2.729 1.00 91.62 85 THR A CA 1
ATOM 686 C C . THR A 1 85 ? -10.372 -11.010 2.720 1.00 91.62 85 THR A C 1
ATOM 688 O O . THR A 1 85 ? -10.896 -10.621 3.765 1.00 91.62 85 THR A O 1
ATOM 691 N N . LEU A 1 86 ? -10.589 -10.426 1.539 1.00 94.62 86 LEU A N 1
ATOM 692 C CA . LEU A 1 86 ? -11.500 -9.299 1.357 1.00 94.62 86 LEU A CA 1
ATOM 693 C C . LEU A 1 86 ? -12.900 -9.601 1.928 1.00 94.62 86 LEU A C 1
ATOM 695 O O . LEU A 1 86 ? -13.519 -10.607 1.585 1.00 94.62 86 LEU A O 1
ATOM 699 N N . ASP A 1 87 ? -13.399 -8.692 2.764 1.00 93.19 87 ASP A N 1
ATOM 700 C CA . ASP A 1 87 ? -14.754 -8.639 3.303 1.00 93.19 87 ASP A CA 1
ATOM 701 C C . ASP A 1 87 ? -15.558 -7.601 2.496 1.00 93.19 87 ASP A C 1
ATOM 703 O O . ASP A 1 87 ? -15.293 -6.399 2.609 1.00 93.19 87 ASP A O 1
ATOM 707 N N . PRO A 1 88 ? -16.549 -8.032 1.691 1.00 94.19 88 PRO A N 1
ATOM 708 C CA . PRO A 1 88 ? -17.360 -7.140 0.863 1.00 94.19 88 PRO A CA 1
ATOM 709 C C . PRO A 1 88 ? -18.163 -6.084 1.633 1.00 94.19 88 PRO A C 1
ATOM 711 O O . PRO A 1 88 ? -18.660 -5.141 1.020 1.00 94.19 88 PRO A O 1
ATOM 714 N N . LEU A 1 89 ? -18.348 -6.250 2.947 1.00 93.38 89 LEU A N 1
ATOM 715 C CA . LEU A 1 89 ? -19.144 -5.351 3.787 1.00 93.38 89 LEU A CA 1
ATOM 716 C C . LEU A 1 89 ? -18.289 -4.352 4.575 1.00 93.38 89 LEU A C 1
ATOM 718 O O . LEU A 1 89 ? -18.838 -3.457 5.222 1.00 93.38 89 LEU A O 1
ATOM 722 N N . LYS A 1 90 ? -16.960 -4.491 4.533 1.00 91.31 90 LYS A N 1
ATOM 723 C CA . LYS A 1 90 ? -16.030 -3.626 5.255 1.00 91.31 90 LYS A CA 1
ATOM 724 C C . LYS A 1 90 ? -15.548 -2.473 4.372 1.00 91.31 90 LYS A C 1
ATOM 726 O O . LYS A 1 90 ? -15.174 -2.656 3.216 1.00 91.31 90 LYS A O 1
ATOM 731 N N . THR A 1 91 ? -15.471 -1.284 4.969 1.00 93.31 91 THR A N 1
ATOM 732 C CA . THR A 1 91 ? -14.677 -0.171 4.435 1.00 93.31 91 THR A CA 1
ATOM 733 C C . THR A 1 91 ? -13.297 -0.186 5.081 1.00 93.31 91 THR A C 1
ATOM 735 O O . THR A 1 91 ? -13.159 0.090 6.274 1.00 93.31 91 THR A O 1
ATOM 738 N N . TYR A 1 92 ? -12.283 -0.494 4.284 1.00 92.50 92 TYR A N 1
ATOM 739 C CA . TYR A 1 92 ? -10.884 -0.532 4.681 1.00 92.50 92 TYR A CA 1
ATOM 740 C C . TYR A 1 92 ? -10.294 0.877 4.770 1.00 92.50 92 TYR A C 1
ATOM 742 O O . TYR A 1 92 ? -10.515 1.714 3.889 1.00 92.50 92 TYR A O 1
ATOM 750 N N . GLN A 1 93 ? -9.539 1.133 5.831 1.00 93.88 93 GLN A N 1
ATOM 751 C CA . GLN A 1 93 ? -8.816 2.379 6.076 1.00 93.88 93 GLN A CA 1
ATOM 752 C C . GLN A 1 93 ? -7.368 2.284 5.586 1.00 93.88 93 GLN A C 1
ATOM 754 O O . GLN A 1 93 ? -6.839 1.191 5.396 1.00 93.88 93 GLN A O 1
ATOM 759 N N . ALA A 1 94 ? -6.716 3.434 5.409 1.00 86.19 94 ALA A N 1
ATOM 760 C CA . ALA A 1 94 ? -5.299 3.501 5.061 1.00 86.19 94 ALA A CA 1
ATOM 761 C C . ALA A 1 94 ? -4.425 2.618 5.974 1.00 86.19 94 ALA A C 1
ATOM 763 O O . ALA A 1 94 ? -4.568 2.636 7.198 1.00 86.19 94 ALA A O 1
ATOM 764 N N . GLY A 1 95 ? -3.505 1.870 5.366 1.00 82.31 95 GLY A N 1
ATOM 765 C CA . GLY A 1 95 ? -2.621 0.911 6.027 1.00 82.31 95 GLY A CA 1
ATOM 766 C C . GLY A 1 95 ? -3.237 -0.469 6.268 1.00 82.31 95 GLY A C 1
ATOM 767 O O . GLY A 1 95 ? -2.505 -1.397 6.599 1.00 82.31 95 GLY A O 1
ATOM 768 N N . GLU A 1 96 ? -4.550 -0.643 6.089 1.00 86.31 96 GLU A N 1
ATOM 769 C CA . GLU A 1 96 ? -5.151 -1.974 6.149 1.00 86.31 96 GLU A CA 1
ATOM 770 C C . GLU A 1 96 ? -4.855 -2.769 4.875 1.00 86.31 96 GLU A C 1
ATOM 772 O O . GLU A 1 96 ? -4.805 -2.219 3.770 1.00 86.31 96 GLU A O 1
ATOM 777 N N . MET A 1 97 ? -4.692 -4.081 5.048 1.00 87.19 97 MET A N 1
ATOM 778 C CA . MET A 1 97 ? -4.438 -5.024 3.967 1.00 87.19 97 MET A CA 1
ATOM 779 C C . MET A 1 97 ? -5.587 -6.016 3.809 1.00 87.19 97 MET A C 1
ATOM 781 O O . MET A 1 97 ? -6.281 -6.342 4.776 1.00 87.19 97 MET A O 1
ATOM 785 N N . PHE A 1 98 ? -5.770 -6.514 2.590 1.00 92.56 98 PHE A N 1
ATOM 786 C CA . PHE A 1 98 ? -6.679 -7.616 2.300 1.00 92.56 98 PHE A CA 1
ATOM 787 C C . PHE A 1 98 ? -6.214 -8.432 1.092 1.00 92.56 98 PHE A C 1
ATOM 789 O O . PHE A 1 98 ? -5.567 -7.917 0.183 1.00 92.56 98 PHE A O 1
ATOM 796 N N . ALA A 1 99 ? -6.582 -9.710 1.063 1.00 91.69 99 ALA A N 1
ATOM 797 C CA . ALA A 1 99 ? -6.317 -10.602 -0.053 1.00 91.69 99 ALA A CA 1
ATOM 798 C C . ALA A 1 99 ? -7.524 -10.655 -1.000 1.00 91.69 99 ALA A C 1
ATOM 800 O O . ALA A 1 99 ? -8.656 -10.917 -0.580 1.00 91.69 99 ALA A O 1
ATOM 801 N N . TYR A 1 100 ? -7.277 -10.450 -2.291 1.00 94.75 100 TYR A N 1
ATOM 802 C CA . TYR A 1 100 ? -8.253 -10.617 -3.364 1.00 94.75 100 TYR A CA 1
ATOM 803 C C . TYR A 1 100 ? -7.578 -11.272 -4.569 1.00 94.75 100 TYR A C 1
ATOM 805 O O . TYR A 1 100 ? -6.529 -10.817 -5.013 1.00 94.75 100 TYR A O 1
ATOM 813 N N . ALA A 1 101 ? -8.175 -12.345 -5.095 1.00 90.94 101 ALA A N 1
ATOM 814 C CA . ALA A 1 101 ? -7.623 -13.109 -6.220 1.00 90.94 101 ALA A CA 1
ATOM 815 C C . ALA A 1 101 ? -6.143 -13.518 -6.025 1.00 90.94 101 ALA A C 1
ATOM 817 O O . ALA A 1 101 ? -5.338 -13.408 -6.943 1.00 90.94 101 ALA A O 1
ATOM 818 N N . SER A 1 102 ? -5.794 -13.973 -4.813 1.00 86.38 102 SER A N 1
ATOM 819 C CA . SER A 1 102 ? -4.428 -14.358 -4.403 1.00 86.38 102 SER A CA 1
ATOM 820 C C . SER A 1 102 ? -3.395 -13.225 -4.372 1.00 86.38 102 SER A C 1
ATOM 822 O O . SER A 1 102 ? -2.227 -13.489 -4.106 1.00 86.38 102 SER A O 1
ATOM 824 N N . ILE A 1 103 ? -3.818 -11.979 -4.583 1.00 85.69 103 ILE A N 1
ATOM 825 C CA . ILE A 1 103 ? -2.982 -10.787 -4.449 1.00 85.69 103 ILE A CA 1
ATOM 826 C C . ILE A 1 103 ? -3.322 -10.104 -3.126 1.00 85.69 103 ILE A C 1
ATOM 828 O O . ILE A 1 103 ? -4.498 -9.911 -2.803 1.00 85.69 103 ILE A O 1
ATOM 832 N N . ALA A 1 104 ? -2.293 -9.740 -2.367 1.00 89.81 104 ALA A N 1
ATOM 833 C CA . ALA A 1 104 ? -2.431 -8.889 -1.197 1.00 89.81 104 ALA A CA 1
ATOM 834 C C . ALA A 1 104 ? -2.407 -7.417 -1.631 1.00 89.81 104 ALA A C 1
ATOM 836 O O . ALA A 1 104 ? -1.514 -6.977 -2.354 1.00 89.81 104 ALA A O 1
ATOM 837 N N . TRP A 1 105 ? -3.413 -6.667 -1.197 1.00 93.12 105 TRP A N 1
ATOM 838 C CA . TRP A 1 105 ? -3.562 -5.243 -1.466 1.00 93.12 105 TRP A CA 1
ATOM 839 C C . TRP A 1 105 ? -3.439 -4.467 -0.164 1.00 93.12 105 TRP A C 1
ATOM 841 O O . TRP A 1 105 ? -3.981 -4.898 0.853 1.00 93.12 105 TRP A O 1
ATOM 851 N N . ILE A 1 106 ? -2.788 -3.308 -0.207 1.00 92.19 106 ILE A N 1
ATOM 852 C CA . ILE A 1 106 ? -2.762 -2.330 0.884 1.00 92.19 106 ILE A CA 1
ATOM 853 C C . ILE A 1 106 ? -3.521 -1.069 0.481 1.00 92.19 106 ILE A C 1
ATOM 855 O O . ILE A 1 106 ? -3.389 -0.594 -0.648 1.00 92.19 106 ILE A O 1
ATOM 859 N N . VAL A 1 107 ? -4.307 -0.506 1.400 1.00 94.69 107 VAL A N 1
ATOM 860 C CA . VAL A 1 107 ? -4.922 0.815 1.210 1.00 94.69 107 VAL A CA 1
ATOM 861 C C . VAL A 1 107 ? -3.879 1.899 1.470 1.00 94.69 107 VAL A C 1
ATOM 863 O O . VAL A 1 107 ? -3.329 2.006 2.566 1.00 94.69 107 VAL A O 1
ATOM 866 N N . GLN A 1 108 ? -3.620 2.728 0.469 1.00 94.94 108 GLN A N 1
ATOM 867 C CA . GLN A 1 108 ? -2.619 3.787 0.519 1.00 94.94 108 GLN A CA 1
ATOM 868 C C . GLN A 1 108 ? -3.049 4.949 1.442 1.00 94.94 108 GLN A C 1
ATOM 870 O O . GLN A 1 108 ? -4.244 5.246 1.563 1.00 94.94 108 GLN A O 1
ATOM 875 N N . PRO A 1 109 ? -2.100 5.653 2.088 1.00 89.94 109 PRO A N 1
ATOM 876 C CA . PRO A 1 109 ? -2.366 6.876 2.840 1.00 89.94 109 PRO A CA 1
ATOM 877 C C . PRO A 1 109 ? -3.255 7.882 2.097 1.00 89.94 109 PRO A C 1
ATOM 879 O O . PRO A 1 109 ? -3.027 8.207 0.935 1.00 89.94 109 PRO A O 1
ATOM 882 N N . GLY A 1 110 ? -4.270 8.400 2.795 1.00 89.69 110 GLY A N 1
ATOM 883 C CA . GLY A 1 110 ? -5.243 9.347 2.237 1.00 89.69 110 GLY A CA 1
ATOM 884 C C . GLY A 1 110 ? -6.438 8.701 1.528 1.00 89.69 110 GLY A C 1
ATOM 885 O O . GLY A 1 110 ? -7.338 9.425 1.104 1.00 89.69 110 GLY A O 1
ATOM 886 N N . TYR A 1 111 ? -6.486 7.368 1.448 1.00 93.94 111 TYR A N 1
ATOM 887 C CA . TYR A 1 111 ? -7.575 6.629 0.816 1.00 93.94 111 TYR A CA 1
ATOM 888 C C . TYR A 1 111 ? -8.334 5.737 1.801 1.00 93.94 111 TYR A C 1
ATOM 890 O O . TYR A 1 111 ? -7.869 5.398 2.889 1.00 93.94 111 TYR A O 1
ATOM 898 N N . THR A 1 112 ? -9.535 5.359 1.374 1.00 95.75 112 THR A N 1
ATOM 899 C CA . THR A 1 112 ? -10.305 4.247 1.933 1.00 95.75 112 THR A CA 1
ATOM 900 C C . THR A 1 112 ? -10.730 3.354 0.777 1.00 95.75 112 THR A C 1
ATOM 902 O O . THR A 1 112 ? -10.828 3.826 -0.359 1.00 95.75 112 THR A O 1
ATOM 905 N N . TYR A 1 113 ? -10.996 2.082 1.053 1.00 97.06 113 TYR A N 1
ATOM 906 C CA . TYR A 1 113 ? -11.469 1.142 0.046 1.00 97.06 113 TYR A CA 1
ATOM 907 C C . TYR A 1 113 ? -12.739 0.441 0.520 1.00 97.06 113 TYR A C 1
ATOM 909 O O . TYR A 1 113 ? -12.779 -0.125 1.606 1.00 97.06 113 TYR A O 1
ATOM 917 N N . THR A 1 114 ? -13.788 0.482 -0.296 1.00 96.44 114 THR A N 1
ATOM 918 C CA . THR A 1 114 ? -14.997 -0.329 -0.111 1.00 96.44 114 THR A CA 1
ATOM 919 C C . THR A 1 114 ? -15.163 -1.168 -1.361 1.00 96.44 114 THR A C 1
ATOM 921 O O . THR A 1 114 ? -15.046 -0.642 -2.468 1.00 96.44 114 THR A O 1
ATOM 924 N N . TYR A 1 115 ? -15.406 -2.461 -1.183 1.00 97.56 115 TYR A N 1
ATOM 925 C CA . TYR A 1 115 ? -15.565 -3.363 -2.310 1.00 97.56 115 TYR A CA 1
ATOM 926 C C . TYR A 1 115 ? -16.798 -3.003 -3.145 1.00 97.56 115 TYR A C 1
ATOM 928 O O . TYR A 1 115 ? -17.903 -2.864 -2.622 1.00 97.56 115 TYR A O 1
ATOM 936 N N . ASP A 1 116 ? -16.597 -2.913 -4.457 1.00 96.81 116 ASP A N 1
ATOM 937 C CA . ASP A 1 116 ? -17.652 -2.837 -5.458 1.00 96.81 116 ASP A CA 1
ATOM 938 C C . ASP A 1 116 ? -17.421 -3.978 -6.464 1.00 96.81 116 ASP A C 1
ATOM 940 O O . ASP A 1 116 ? -16.345 -4.051 -7.062 1.00 96.81 116 ASP A O 1
ATOM 944 N N . PRO A 1 117 ? -18.390 -4.885 -6.679 1.00 96.06 117 PRO A N 1
ATOM 945 C CA . PRO A 1 117 ? -18.244 -5.972 -7.643 1.00 96.06 117 PRO A CA 1
ATOM 946 C C . PRO A 1 117 ? -18.046 -5.502 -9.094 1.00 96.06 117 PRO A C 1
ATOM 948 O O . PRO A 1 117 ? -17.561 -6.282 -9.912 1.00 96.06 117 PRO A O 1
ATOM 951 N N . LEU A 1 118 ? -18.403 -4.258 -9.433 1.00 97.00 118 LEU A N 1
ATOM 952 C CA . LEU A 1 118 ? -18.118 -3.655 -10.740 1.00 97.00 118 LEU A CA 1
ATOM 953 C C . LEU A 1 118 ? -16.711 -3.051 -10.815 1.00 97.00 118 LEU A C 1
ATOM 955 O O . LEU A 1 118 ? -16.167 -2.919 -11.908 1.00 97.00 118 LEU A O 1
ATOM 959 N N . LEU A 1 119 ? -16.122 -2.713 -9.666 1.00 96.25 119 LEU A N 1
ATOM 960 C CA . LEU A 1 119 ? -14.797 -2.112 -9.527 1.00 96.25 119 LEU A CA 1
ATOM 961 C C . LEU A 1 119 ? -13.956 -2.918 -8.512 1.00 96.25 119 LEU A C 1
ATOM 963 O O . LEU A 1 119 ? -13.575 -2.400 -7.455 1.00 96.25 119 LEU A O 1
ATOM 967 N N . PRO A 1 120 ? -13.681 -4.208 -8.791 1.00 96.94 120 PRO A N 1
ATOM 968 C CA . PRO A 1 120 ? -12.906 -5.043 -7.883 1.00 96.94 120 PRO A CA 1
ATOM 969 C C . PRO A 1 120 ? -11.439 -4.582 -7.805 1.00 96.94 120 PRO A C 1
ATOM 971 O O . PRO A 1 120 ? -10.966 -3.866 -8.695 1.00 96.94 120 PRO A O 1
ATOM 974 N N . PRO A 1 121 ? -10.674 -5.021 -6.787 1.00 96.50 121 PRO A N 1
ATOM 975 C CA . PRO A 1 121 ? -9.235 -4.775 -6.733 1.00 96.50 121 PRO A CA 1
ATOM 976 C C . PRO A 1 121 ? -8.548 -5.237 -8.025 1.00 96.50 121 PRO A C 1
ATOM 978 O O . PRO A 1 121 ? -8.875 -6.295 -8.565 1.00 96.50 121 PRO A O 1
ATOM 981 N N . GLY A 1 122 ? -7.632 -4.418 -8.546 1.00 94.06 122 GLY A N 1
ATOM 982 C CA . GLY A 1 122 ? -7.011 -4.626 -9.859 1.00 94.06 122 GLY A CA 1
ATOM 983 C C . GLY A 1 122 ? -7.752 -3.982 -11.039 1.00 94.06 122 GLY A C 1
ATOM 984 O O . GLY A 1 122 ? -7.233 -3.975 -12.154 1.00 94.06 122 GLY A O 1
ATOM 985 N N . HIS A 1 123 ? -8.932 -3.389 -10.832 1.00 96.38 123 HIS A N 1
ATOM 986 C CA . HIS A 1 123 ? -9.615 -2.640 -11.888 1.00 96.38 123 HIS A CA 1
ATOM 987 C C . HIS A 1 123 ? -8.936 -1.268 -12.149 1.00 96.38 12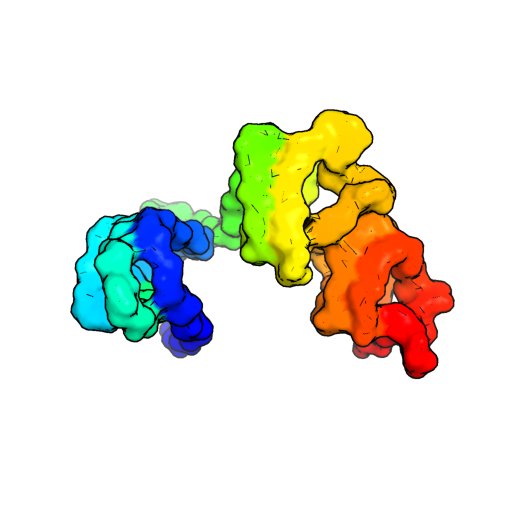3 HIS A C 1
ATOM 989 O O . HIS A 1 123 ? -8.574 -0.567 -11.194 1.00 96.38 123 HIS A O 1
ATOM 995 N N . PRO A 1 124 ? -8.783 -0.820 -13.416 1.00 94.06 124 PRO A N 1
ATOM 996 C CA . PRO A 1 124 ? -8.119 0.447 -13.758 1.00 94.06 124 PRO A CA 1
ATOM 997 C C . PRO A 1 124 ? -8.725 1.700 -13.113 1.00 94.06 124 PRO A C 1
ATOM 999 O O . PRO A 1 124 ? -8.004 2.657 -12.849 1.00 94.06 124 PRO A O 1
ATOM 1002 N N . ASP A 1 125 ? -10.015 1.682 -12.786 1.00 95.31 125 ASP A N 1
ATOM 1003 C CA . ASP A 1 125 ? -10.699 2.831 -12.170 1.00 95.31 125 ASP A CA 1
ATOM 1004 C C . ASP A 1 125 ? -10.626 2.853 -10.629 1.00 95.31 125 ASP A C 1
ATOM 1006 O O . ASP A 1 125 ? -11.051 3.820 -9.999 1.00 95.31 125 ASP A O 1
ATOM 1010 N N . VAL A 1 126 ? -10.067 1.816 -9.994 1.00 96.19 126 VAL A N 1
ATOM 1011 C CA . VAL A 1 126 ? -9.958 1.737 -8.525 1.00 96.19 126 VAL A CA 1
ATOM 1012 C C . VAL A 1 126 ? -8.715 2.465 -8.032 1.00 96.19 126 VAL A C 1
ATOM 1014 O O . VAL A 1 126 ? -7.599 2.001 -8.237 1.00 96.19 126 VAL A O 1
ATOM 1017 N N . ASN A 1 127 ? -8.878 3.592 -7.352 1.00 95.88 127 ASN A N 1
ATOM 1018 C CA . ASN A 1 127 ? -7.754 4.333 -6.777 1.00 95.88 127 ASN A CA 1
ATOM 1019 C C . ASN A 1 127 ? -7.531 3.977 -5.305 1.00 95.88 127 ASN A C 1
ATOM 1021 O O . ASN A 1 127 ? -8.445 3.532 -4.614 1.00 95.88 127 ASN A O 1
ATOM 1025 N N . GLY A 1 128 ? -6.320 4.235 -4.817 1.00 95.75 128 GLY A N 1
ATOM 1026 C CA . GLY A 1 128 ? -6.013 4.199 -3.392 1.00 95.75 128 GLY A CA 1
ATOM 1027 C C . GLY A 1 128 ? -5.628 2.841 -2.828 1.00 95.75 128 GLY A C 1
ATOM 1028 O O . GLY A 1 128 ? -5.483 2.731 -1.616 1.00 95.75 128 GLY A O 1
ATOM 1029 N N . ILE A 1 129 ? -5.446 1.825 -3.668 1.00 97.44 129 ILE A N 1
ATOM 1030 C CA . ILE A 1 129 ? -4.901 0.528 -3.256 1.00 97.44 129 ILE A CA 1
ATOM 1031 C C . ILE A 1 129 ? -3.673 0.175 -4.090 1.00 97.44 129 ILE A C 1
ATOM 1033 O O . ILE A 1 129 ? -3.575 0.568 -5.256 1.00 97.44 129 ILE A O 1
ATOM 1037 N N . MET A 1 130 ? -2.749 -0.570 -3.495 1.00 96.19 130 MET A N 1
ATOM 1038 C CA . MET A 1 130 ? -1.514 -1.022 -4.129 1.00 96.19 130 MET A CA 1
ATOM 1039 C C . MET A 1 130 ? -1.307 -2.514 -3.879 1.00 96.19 130 MET A C 1
ATOM 1041 O O . MET A 1 130 ? -1.522 -2.988 -2.765 1.00 96.19 130 MET A O 1
ATOM 1045 N N . ASP A 1 131 ? -0.891 -3.236 -4.914 1.00 92.38 131 ASP A N 1
ATOM 1046 C CA . ASP A 1 131 ? -0.389 -4.607 -4.813 1.00 92.38 131 ASP A CA 1
ATOM 1047 C C . ASP A 1 131 ? 0.901 -4.640 -3.972 1.00 92.38 131 ASP A C 1
ATOM 1049 O O . ASP A 1 131 ? 1.843 -3.892 -4.238 1.00 92.38 131 ASP A O 1
ATOM 1053 N N . THR A 1 132 ? 0.954 -5.489 -2.945 1.00 87.19 132 THR A N 1
ATOM 1054 C CA . THR A 1 132 ? 2.097 -5.563 -2.021 1.00 87.19 132 THR A CA 1
ATOM 1055 C C . THR A 1 132 ? 3.175 -6.563 -2.435 1.00 87.19 132 THR A C 1
ATOM 1057 O O . THR A 1 132 ? 4.112 -6.785 -1.673 1.00 87.19 132 THR A O 1
ATOM 1060 N N . SER A 1 133 ? 3.071 -7.182 -3.612 1.00 83.31 133 SER A N 1
ATOM 1061 C CA . SER A 1 133 ? 4.103 -8.078 -4.156 1.00 83.31 133 SER A CA 1
ATOM 1062 C C . SER A 1 133 ? 5.429 -7.371 -4.446 1.00 83.31 133 SER A C 1
ATOM 1064 O O . SER A 1 133 ? 6.442 -8.035 -4.654 1.00 83.31 133 SER A O 1
ATOM 1066 N N . GLY A 1 134 ? 5.422 -6.035 -4.481 1.00 82.56 134 GLY A N 1
ATOM 1067 C CA . GLY A 1 134 ? 6.572 -5.230 -4.879 1.00 82.56 134 GLY A CA 1
ATOM 1068 C C . GLY A 1 134 ? 6.791 -5.206 -6.390 1.00 82.56 134 GLY A C 1
ATOM 1069 O O . GLY A 1 134 ? 7.774 -4.634 -6.839 1.00 82.56 134 GLY A O 1
ATOM 1070 N N . VAL A 1 135 ? 5.895 -5.791 -7.191 1.00 88.62 135 VAL A N 1
ATOM 1071 C CA . VAL A 1 135 ? 5.947 -5.731 -8.657 1.00 88.62 135 VAL A CA 1
ATOM 1072 C C . VAL A 1 135 ? 5.038 -4.611 -9.153 1.00 88.62 135 VAL A C 1
ATOM 1074 O O . VAL A 1 135 ? 3.924 -4.431 -8.656 1.00 88.62 135 VAL A O 1
ATOM 1077 N N . TRP A 1 136 ? 5.488 -3.855 -10.155 1.00 96.00 136 TRP A N 1
ATOM 1078 C CA . TRP A 1 136 ? 4.648 -2.831 -10.764 1.00 96.00 136 TRP A CA 1
ATOM 1079 C C . TRP A 1 136 ? 3.432 -3.461 -11.460 1.00 96.00 136 TRP A C 1
ATOM 1081 O O . TRP A 1 136 ? 3.558 -4.301 -12.350 1.00 96.00 136 TRP A O 1
ATOM 1091 N N . GLY A 1 137 ? 2.241 -3.002 -11.085 1.00 95.38 137 GLY A N 1
ATOM 1092 C CA . GLY A 1 137 ? 0.984 -3.206 -11.798 1.00 95.38 137 GLY A CA 1
AT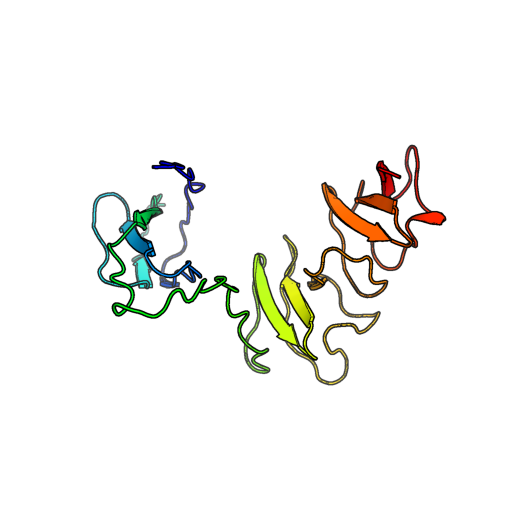OM 1093 C C . GLY A 1 137 ? 0.313 -1.883 -12.179 1.00 95.38 137 GLY A C 1
ATOM 1094 O O . GLY A 1 137 ? 0.222 -0.955 -11.373 1.00 95.38 137 GLY A O 1
ATOM 1095 N N . ALA A 1 138 ? -0.232 -1.803 -13.396 1.00 96.88 138 ALA A N 1
ATOM 1096 C CA . ALA A 1 138 ? -0.886 -0.595 -13.915 1.00 96.88 138 ALA A CA 1
ATOM 1097 C C . ALA A 1 138 ? -2.130 -0.156 -13.112 1.00 96.88 138 ALA A C 1
ATOM 1099 O O . ALA A 1 138 ? -2.528 1.010 -13.146 1.00 96.88 138 ALA A O 1
ATOM 1100 N N . SER A 1 139 ? -2.763 -1.086 -12.395 1.00 96.38 139 SER A N 1
ATOM 1101 C CA . SER A 1 139 ? -3.955 -0.844 -11.577 1.00 96.38 139 SER A CA 1
ATOM 1102 C C . SER A 1 139 ? -3.657 -0.350 -10.160 1.00 96.38 139 SER A C 1
ATOM 1104 O O . SER A 1 139 ? -4.584 0.096 -9.483 1.00 96.38 139 SER A O 1
ATOM 1106 N N . SER A 1 140 ? -2.406 -0.422 -9.706 1.00 97.31 140 SER A N 1
ATOM 1107 C CA . SER A 1 140 ? -1.999 0.051 -8.382 1.00 97.31 140 SER A CA 1
ATOM 1108 C C . SER A 1 140 ? -1.896 1.574 -8.345 1.00 97.31 140 SER A C 1
ATOM 1110 O O . SER A 1 140 ? -1.552 2.222 -9.334 1.00 97.31 140 SER A O 1
ATOM 1112 N N . THR A 1 141 ? -2.206 2.153 -7.190 1.00 98.19 141 THR A N 1
ATOM 1113 C CA . THR A 1 141 ? -1.935 3.561 -6.885 1.00 98.19 141 THR A CA 1
ATOM 1114 C C . THR A 1 141 ? -0.637 3.644 -6.103 1.00 98.19 141 THR A C 1
ATOM 1116 O O . THR A 1 141 ? -0.562 3.090 -5.012 1.00 98.19 141 THR A O 1
ATOM 1119 N N . TYR A 1 142 ? 0.344 4.353 -6.647 1.00 96.56 142 TYR A N 1
ATOM 1120 C CA . TYR A 1 142 ? 1.642 4.559 -6.015 1.00 96.56 142 TYR A CA 1
ATOM 1121 C C . TYR A 1 142 ? 1.710 5.963 -5.436 1.00 96.56 142 TYR A C 1
ATOM 1123 O O . TYR A 1 142 ? 1.279 6.920 -6.085 1.00 96.56 142 TYR A O 1
ATOM 1131 N N . LEU A 1 143 ? 2.238 6.099 -4.229 1.00 94.38 143 LEU A N 1
ATOM 1132 C CA . LEU A 1 143 ? 2.600 7.363 -3.605 1.00 94.38 143 LEU A CA 1
ATOM 1133 C C . LEU A 1 143 ? 4.107 7.603 -3.723 1.00 94.38 143 LEU A C 1
ATOM 1135 O O . LEU A 1 143 ? 4.879 6.693 -4.002 1.00 94.38 143 LEU A O 1
ATOM 1139 N N . ALA A 1 144 ? 4.528 8.852 -3.519 1.00 91.56 144 ALA A N 1
ATOM 1140 C CA . ALA A 1 144 ? 5.949 9.178 -3.512 1.00 91.56 144 ALA A CA 1
ATOM 1141 C C . ALA A 1 144 ? 6.690 8.352 -2.442 1.00 91.56 144 ALA A C 1
ATOM 1143 O O . ALA A 1 144 ? 6.265 8.325 -1.285 1.00 91.56 144 ALA A O 1
ATOM 1144 N N . GLY A 1 145 ? 7.793 7.717 -2.836 1.00 89.06 145 GLY A N 1
ATOM 1145 C CA . GLY A 1 145 ? 8.589 6.805 -2.018 1.00 89.06 145 GLY A CA 1
ATOM 1146 C C . GLY A 1 145 ? 8.212 5.324 -2.144 1.00 89.06 145 GLY A C 1
ATOM 1147 O O . GLY A 1 145 ? 8.943 4.493 -1.612 1.00 89.06 145 GLY A O 1
ATOM 1148 N N . ASP A 1 146 ? 7.120 4.970 -2.835 1.00 87.88 146 ASP A N 1
ATOM 1149 C CA . ASP A 1 146 ? 6.810 3.562 -3.117 1.00 87.88 146 ASP A CA 1
ATOM 1150 C C . ASP A 1 146 ? 7.854 2.966 -4.069 1.00 87.88 146 ASP A C 1
ATOM 1152 O O . ASP A 1 146 ? 8.250 3.600 -5.051 1.00 87.88 146 ASP A O 1
ATOM 1156 N N . ILE A 1 147 ? 8.277 1.734 -3.788 1.00 88.25 147 ILE A N 1
ATOM 1157 C CA . ILE A 1 147 ? 9.311 1.024 -4.545 1.00 88.25 147 ILE A CA 1
ATOM 1158 C C . ILE A 1 147 ? 8.691 -0.187 -5.233 1.00 88.25 147 ILE A C 1
ATOM 1160 O O . ILE A 1 147 ? 7.970 -0.962 -4.602 1.00 88.25 147 ILE A O 1
ATOM 1164 N N . VAL A 1 148 ? 8.994 -0.358 -6.518 1.00 88.75 148 VAL A N 1
ATOM 1165 C CA . VAL A 1 148 ? 8.506 -1.476 -7.332 1.00 88.75 148 VAL A CA 1
ATOM 1166 C C . VAL A 1 148 ? 9.591 -2.038 -8.238 1.00 88.75 148 VAL A C 1
ATOM 1168 O O . VAL A 1 148 ? 10.483 -1.320 -8.681 1.00 88.75 148 VAL A O 1
ATOM 1171 N N . THR A 1 149 ? 9.466 -3.314 -8.579 1.00 89.44 149 THR A N 1
ATOM 1172 C CA . THR A 1 149 ? 10.224 -3.967 -9.644 1.00 89.44 149 THR A CA 1
ATOM 1173 C C . THR A 1 149 ? 9.397 -4.009 -10.930 1.00 89.44 149 THR A C 1
ATOM 1175 O O . THR A 1 149 ? 8.224 -4.394 -10.908 1.00 89.44 149 THR A O 1
ATOM 1178 N N . HIS A 1 150 ? 10.005 -3.651 -12.060 1.00 91.62 150 HIS A N 1
ATOM 1179 C CA . HIS A 1 150 ? 9.422 -3.785 -13.397 1.00 91.62 150 HIS A CA 1
ATOM 1180 C C . HIS A 1 150 ? 10.506 -4.211 -14.392 1.00 91.62 150 HIS A C 1
ATOM 1182 O O . HIS A 1 150 ? 11.586 -3.632 -14.397 1.00 91.62 150 HIS A O 1
ATOM 1188 N N . ASP A 1 151 ? 10.249 -5.272 -15.162 1.00 91.44 151 ASP A N 1
ATOM 1189 C CA . ASP A 1 151 ? 11.169 -5.815 -16.174 1.00 91.44 151 ASP A CA 1
ATOM 1190 C C . ASP A 1 151 ? 12.624 -6.041 -15.706 1.00 91.44 151 ASP A C 1
ATOM 1192 O O . ASP A 1 151 ? 13.573 -5.996 -16.485 1.00 91.44 151 ASP A O 1
ATOM 1196 N N . GLY A 1 152 ? 12.793 -6.368 -14.420 1.00 87.94 152 GLY A N 1
ATOM 1197 C CA . GLY A 1 152 ? 14.089 -6.654 -13.792 1.00 87.94 152 GLY A CA 1
ATOM 1198 C C . GLY A 1 152 ? 14.746 -5.456 -13.107 1.00 87.94 152 GLY A C 1
ATOM 1199 O O . GLY A 1 152 ? 15.661 -5.660 -12.321 1.00 87.94 152 GLY A O 1
ATOM 1200 N N . PHE A 1 153 ? 14.231 -4.248 -13.322 1.00 87.69 153 PHE A N 1
ATOM 1201 C CA . PHE A 1 153 ? 14.734 -3.009 -12.736 1.00 87.69 153 PHE A CA 1
ATOM 1202 C C . PHE A 1 153 ? 13.920 -2.600 -11.508 1.00 87.69 153 PHE A C 1
ATOM 1204 O O . PHE A 1 153 ? 12.728 -2.912 -11.413 1.00 87.69 153 PHE A O 1
ATOM 1211 N N . ILE A 1 154 ? 14.540 -1.869 -10.580 1.00 86.81 154 ILE A N 1
ATOM 1212 C CA . ILE A 1 154 ? 13.859 -1.317 -9.402 1.00 86.81 154 ILE A CA 1
ATOM 1213 C C . ILE A 1 154 ? 13.646 0.186 -9.584 1.00 86.81 154 ILE A C 1
ATOM 1215 O O . ILE A 1 154 ? 14.573 0.930 -9.909 1.00 86.81 154 ILE A O 1
ATOM 1219 N N . TYR A 1 155 ? 12.424 0.642 -9.316 1.00 92.12 155 TYR A N 1
ATOM 1220 C CA . TYR A 1 155 ? 12.001 2.030 -9.446 1.00 92.12 155 TYR A CA 1
ATOM 1221 C C . TYR A 1 155 ? 11.400 2.565 -8.148 1.00 92.12 155 TYR A C 1
ATOM 1223 O O . TYR A 1 155 ? 10.662 1.861 -7.463 1.00 92.12 155 TYR A O 1
ATOM 1231 N N . GLU A 1 156 ? 11.648 3.842 -7.861 1.00 92.69 156 GLU A N 1
ATOM 1232 C CA . GLU A 1 156 ? 10.992 4.599 -6.793 1.00 92.69 156 GLU A CA 1
ATOM 1233 C C . GLU A 1 156 ? 10.030 5.635 -7.390 1.00 92.69 156 GLU A C 1
ATOM 1235 O O . GLU A 1 156 ? 10.420 6.464 -8.222 1.00 92.69 156 GLU A O 1
ATOM 1240 N N . ALA A 1 157 ? 8.772 5.629 -6.952 1.00 93.56 157 ALA A N 1
ATOM 1241 C CA . ALA A 1 157 ? 7.797 6.646 -7.319 1.00 93.56 157 ALA A CA 1
ATOM 1242 C C . ALA A 1 157 ? 8.207 8.006 -6.735 1.00 93.56 157 ALA A C 1
ATOM 1244 O O . ALA A 1 157 ? 8.391 8.158 -5.533 1.00 93.56 157 ALA A O 1
ATOM 1245 N N . GLN A 1 158 ? 8.301 9.035 -7.571 1.00 97.19 158 GLN A N 1
ATOM 1246 C CA . GLN A 1 158 ? 8.657 10.399 -7.155 1.00 97.19 158 GLN A CA 1
ATOM 1247 C C . GLN A 1 158 ? 7.427 11.258 -6.828 1.00 97.19 158 GLN A C 1
ATOM 1249 O O . GLN A 1 158 ? 7.525 12.304 -6.186 1.00 97.19 158 GLN A O 1
ATOM 1254 N N . LEU A 1 159 ? 6.252 10.827 -7.283 1.00 95.94 159 LEU A N 1
ATOM 1255 C CA . LEU A 1 159 ? 4.969 11.498 -7.100 1.00 95.94 159 LEU A CA 1
ATOM 1256 C C . LEU A 1 159 ? 3.828 10.485 -7.184 1.00 95.94 159 LEU A C 1
ATOM 1258 O O . LEU A 1 159 ? 3.992 9.391 -7.731 1.00 95.94 159 LEU A O 1
ATOM 1262 N N . THR A 1 160 ? 2.657 10.869 -6.669 1.00 96.69 160 THR A N 1
ATOM 1263 C CA . THR A 1 160 ? 1.465 10.023 -6.746 1.00 96.69 160 THR A CA 1
ATOM 1264 C C . THR A 1 160 ? 1.094 9.744 -8.196 1.00 96.69 160 THR A C 1
ATOM 1266 O O . THR A 1 160 ? 0.801 10.675 -8.949 1.00 96.69 160 THR A O 1
ATOM 1269 N N . ASN A 1 161 ? 1.082 8.472 -8.582 1.00 97.62 161 ASN A N 1
ATOM 1270 C CA . ASN A 1 161 ? 0.782 8.066 -9.947 1.00 97.62 161 ASN A CA 1
ATOM 1271 C C . ASN A 1 161 ? 0.051 6.719 -10.013 1.00 97.62 161 ASN A C 1
ATOM 1273 O O . ASN A 1 161 ? -0.029 5.970 -9.039 1.00 97.62 161 ASN A O 1
ATOM 1277 N N . LYS A 1 162 ? -0.511 6.442 -11.189 1.00 97.31 162 LYS A N 1
ATOM 1278 C CA . LYS A 1 162 ? -1.195 5.196 -11.519 1.00 97.31 162 LYS A CA 1
ATOM 1279 C C . LYS A 1 162 ? -1.096 4.946 -13.017 1.00 97.31 162 LYS A C 1
ATOM 1281 O O . LYS A 1 162 ? -1.252 5.880 -13.802 1.00 97.31 162 LYS A O 1
ATOM 1286 N N . GLY A 1 163 ? -0.854 3.696 -13.405 1.00 96.94 163 GLY A N 1
ATOM 1287 C CA . GLY A 1 163 ? -0.817 3.276 -14.808 1.00 96.94 163 GLY A CA 1
ATOM 1288 C C . GLY A 1 163 ? 0.331 3.856 -15.640 1.00 96.94 163 GLY A C 1
ATOM 1289 O O . GLY A 1 163 ? 0.410 3.556 -16.827 1.00 96.94 163 GLY A O 1
ATOM 1290 N N . LEU A 1 164 ? 1.218 4.661 -15.046 1.00 97.56 164 LEU A N 1
ATOM 1291 C CA . LEU A 1 164 ? 2.411 5.168 -15.714 1.00 97.56 164 LEU A CA 1
ATOM 1292 C C . LEU A 1 164 ? 3.498 4.098 -15.656 1.00 97.56 164 LEU A C 1
ATOM 1294 O O . LEU A 1 164 ? 3.993 3.780 -14.576 1.00 97.56 164 LEU A O 1
ATOM 1298 N N . ASP A 1 165 ? 3.827 3.552 -16.820 1.00 97.00 165 ASP A N 1
ATOM 1299 C CA . ASP A 1 165 ? 4.896 2.576 -17.032 1.00 97.00 165 ASP A CA 1
ATOM 1300 C C . ASP A 1 165 ? 6.256 3.157 -16.571 1.00 97.00 165 ASP A C 1
ATOM 1302 O O . ASP A 1 165 ? 6.631 4.238 -17.053 1.00 97.00 165 ASP A O 1
ATOM 1306 N N . PRO A 1 166 ? 6.985 2.504 -15.643 1.00 97.31 166 PRO A N 1
ATOM 1307 C CA . PRO A 1 166 ? 8.265 2.991 -15.137 1.00 97.31 166 PRO A CA 1
ATOM 1308 C C . PRO A 1 166 ? 9.346 3.135 -16.207 1.00 97.31 166 PRO A C 1
ATOM 1310 O O . PRO A 1 166 ? 10.090 4.116 -16.180 1.00 97.31 166 PRO A O 1
ATOM 1313 N N . ASP A 1 167 ? 9.393 2.255 -17.205 1.00 95.62 167 ASP A N 1
ATOM 1314 C CA . ASP A 1 167 ? 10.429 2.283 -18.245 1.00 95.62 167 ASP A CA 1
ATOM 1315 C C . ASP A 1 167 ? 10.271 3.503 -19.162 1.00 95.62 167 ASP A C 1
ATOM 1317 O O . ASP A 1 167 ? 11.244 4.029 -19.707 1.00 95.62 167 ASP A O 1
ATOM 1321 N N . GLN A 1 168 ? 9.039 3.997 -19.302 1.00 97.00 168 GLN A N 1
ATOM 1322 C CA . GLN A 1 168 ? 8.708 5.149 -20.146 1.00 97.00 168 GLN A CA 1
ATOM 1323 C C . GLN A 1 168 ? 8.629 6.467 -19.374 1.00 97.00 168 GLN A C 1
ATOM 1325 O O . GLN A 1 168 ? 8.713 7.540 -19.973 1.00 97.00 168 GLN A O 1
ATOM 1330 N N . ASN A 1 169 ? 8.443 6.397 -18.055 1.00 97.81 169 ASN A N 1
ATOM 1331 C CA . ASN A 1 169 ? 8.173 7.548 -17.199 1.00 97.81 169 ASN A CA 1
ATOM 1332 C C . ASN A 1 169 ? 9.169 7.628 -16.030 1.00 97.81 169 ASN A C 1
ATOM 1334 O O . ASN A 1 169 ? 8.769 7.995 -14.922 1.00 97.81 169 ASN A O 1
ATOM 1338 N N . ASN A 1 170 ? 10.448 7.302 -16.264 1.00 96.62 170 ASN A N 1
ATOM 1339 C CA . ASN A 1 170 ? 11.525 7.486 -15.286 1.00 96.62 170 ASN A CA 1
ATOM 1340 C C . ASN A 1 170 ? 12.469 8.658 -15.615 1.00 96.62 170 ASN A C 1
ATOM 1342 O O . ASN A 1 170 ? 12.650 9.041 -16.772 1.00 96.62 170 ASN A O 1
ATOM 1346 N N . GLY A 1 171 ? 13.077 9.235 -14.574 1.00 92.81 171 GLY A N 1
ATOM 1347 C CA . GLY A 1 171 ? 14.111 10.267 -14.669 1.00 92.81 171 GLY A CA 1
ATOM 1348 C C . GLY A 1 171 ? 13.738 11.601 -14.006 1.00 92.81 171 GLY A C 1
ATOM 1349 O O . GLY A 1 171 ? 12.709 11.717 -13.339 1.00 92.81 171 GLY A O 1
ATOM 1350 N N . PRO A 1 172 ? 14.577 12.644 -14.162 1.00 91.12 172 PRO A N 1
ATOM 1351 C CA . PRO A 1 172 ? 14.360 13.929 -13.503 1.00 91.12 172 PRO A CA 1
ATOM 1352 C C . PRO A 1 172 ? 13.000 14.551 -13.853 1.00 91.12 172 PRO A C 1
ATOM 1354 O O . PRO A 1 172 ? 12.728 14.872 -15.010 1.00 91.12 172 PRO A O 1
ATOM 1357 N N . GLY A 1 173 ? 12.158 14.750 -12.835 1.00 90.19 173 GLY A N 1
ATOM 1358 C CA . GLY A 1 173 ? 10.822 15.341 -12.980 1.00 90.19 173 GLY A CA 1
ATOM 1359 C C . GLY A 1 173 ? 9.755 14.403 -13.554 1.00 90.19 173 GLY A C 1
ATOM 1360 O O . GLY A 1 173 ? 8.652 14.867 -13.841 1.00 90.19 173 GLY A O 1
ATOM 1361 N N . GLN A 1 174 ? 10.068 13.119 -13.731 1.00 97.50 174 GLN A N 1
ATOM 1362 C CA . GLN A 1 174 ? 9.110 12.090 -14.131 1.00 97.50 174 GLN A CA 1
ATOM 1363 C C . GLN A 1 174 ? 8.487 11.399 -12.911 1.00 97.50 174 GLN A C 1
ATOM 1365 O O . GLN A 1 174 ? 8.856 11.671 -11.768 1.00 97.50 174 GLN A O 1
ATOM 1370 N N . ALA A 1 175 ? 7.505 10.528 -13.158 1.00 97.12 175 ALA A N 1
ATOM 1371 C CA . ALA A 1 175 ? 6.789 9.828 -12.096 1.00 97.12 175 ALA A CA 1
ATOM 1372 C C . ALA A 1 175 ? 7.659 8.808 -11.351 1.00 97.12 175 ALA A C 1
ATOM 1374 O O . ALA A 1 175 ? 7.418 8.564 -10.171 1.00 97.12 175 ALA A O 1
ATOM 1375 N N . TRP A 1 176 ? 8.669 8.259 -12.025 1.00 97.81 176 TRP A N 1
ATOM 1376 C CA . TRP A 1 176 ? 9.557 7.231 -11.501 1.00 97.81 176 TRP A CA 1
ATOM 1377 C C . TRP A 1 176 ? 11.018 7.675 -11.512 1.00 97.81 176 TRP A C 1
ATOM 1379 O O . TRP A 1 176 ? 11.443 8.532 -12.291 1.00 97.81 176 TRP A O 1
ATOM 1389 N N . LEU A 1 177 ? 11.814 7.053 -10.656 1.00 95.69 177 LEU A N 1
ATOM 1390 C CA . LEU A 1 177 ? 13.265 7.132 -10.662 1.00 95.69 177 LEU A CA 1
ATOM 1391 C C . LEU A 1 177 ? 13.813 5.707 -10.665 1.00 95.69 177 LEU A C 1
ATOM 1393 O O . LEU A 1 177 ? 13.473 4.934 -9.777 1.00 95.69 177 LEU A O 1
ATOM 1397 N N . LEU A 1 178 ? 14.639 5.365 -11.654 1.00 94.69 178 LEU A N 1
ATOM 1398 C CA . LEU A 1 178 ? 15.387 4.108 -11.657 1.00 94.69 178 LEU A CA 1
ATOM 1399 C C . LEU A 1 178 ? 16.413 4.139 -10.517 1.00 94.69 178 LEU A C 1
ATOM 1401 O O . LEU A 1 178 ? 17.221 5.072 -10.462 1.00 94.69 178 LEU A O 1
ATOM 1405 N N . ILE A 1 179 ? 16.375 3.145 -9.629 1.00 88.25 179 ILE A N 1
ATOM 1406 C CA . ILE A 1 179 ? 17.282 3.052 -8.477 1.00 88.25 179 ILE A CA 1
ATOM 1407 C C . ILE A 1 179 ? 18.274 1.883 -8.573 1.00 88.25 179 ILE A C 1
ATOM 1409 O O . ILE A 1 179 ? 19.370 2.013 -8.030 1.00 88.25 179 ILE A O 1
ATOM 1413 N N . GLU A 1 180 ? 17.940 0.794 -9.278 1.00 79.50 180 GLU A N 1
ATOM 1414 C CA . GLU A 1 180 ? 18.818 -0.380 -9.456 1.00 79.50 180 GLU A CA 1
ATOM 1415 C C . GLU A 1 180 ? 18.526 -1.136 -10.769 1.00 79.50 180 GLU A C 1
ATOM 1417 O O . GLU A 1 180 ? 17.376 -1.142 -11.225 1.00 79.50 180 GLU A O 1
ATOM 1422 N N . ASP A 1 181 ? 19.572 -1.742 -11.353 1.00 75.19 181 ASP A N 1
ATOM 1423 C CA . ASP A 1 181 ? 19.597 -2.511 -12.609 1.00 75.19 181 ASP A CA 1
ATOM 1424 C C . ASP A 1 181 ? 19.903 -4.012 -12.471 1.00 75.19 181 ASP A C 1
ATOM 1426 O O . ASP A 1 181 ? 20.618 -4.415 -11.526 1.00 75.19 181 ASP A O 1
#

Radius of gyration: 20.07 Å; chains: 1; bounding box: 39×53×52 Å

Sequence (181 aa):
QATGTFTNNQFVTSMYGTYQIFVDLPLGYEIEVKVQTILIDGKAFFLEDSIIPRRYFVTVTIKEVGHESDWGYNTTDEYVPETPTLDPLKTYQAGEMFAYASIAWIVQPGYTYTYDPLLPPGHPDVNGIMDTSGVWGASSTYLAGDIVTHDGFIYEAQLTNKGLDPDQNNGPGQAWLLIED

Foldseek 3Di:
DDPDFDFDDWDWDQDWFKDFDDDFDDPQKDKWKDWANDTDDHGMDTDDHDPDRDTITIDIGIDGHDDDDDPPDPPPPPRDGPAAADDQADKADAQHWHDDPNWIKGFHPPDIDHDDPVQHQLRLPDARIATPPQADDQNYWDAAQRWHDDPRWIKGARHTDHNDDCVNFEDDPGRIHTDGD